Protein AF-A0A7X7XZ79-F1 (afdb_monomer)

Mean predicted aligned error: 5.22 Å

Solvent-accessible surface area (backbone atoms only — not comparable to full-atom values): 6898 Å² total; per-residue (Å²): 122,66,69,63,55,53,49,54,50,25,45,52,48,35,51,52,47,21,52,46,52,30,52,28,52,36,50,50,22,68,76,67,70,41,40,75,38,80,36,48,32,44,99,84,46,70,64,53,75,68,35,56,30,64,59,56,57,43,41,35,28,32,68,29,40,34,67,85,80,68,47,77,41,74,51,56,38,78,53,94,82,59,89,71,70,55,60,75,75,68,53,57,67,27,91,62,38,57,34,39,25,36,42,32,34,41,93,75,54,43,58,50,42,41,66,23,69,44,61,88,55,17,22,27,42,71,101

Secondary structure (DSSP, 8-state):
-HHHHHHHHHHHHHHHHHHHHHHHHHHHHHHH--TT-SSEEETTEE--TT-BHHHHHHHHTS-EEETTTTEEEPPS---SS-SS--GGGTS--STT--EEEEEEETTTTEEEEEEESSGGG-BEEE-

Radius of gyration: 14.77 Å; Cα contacts (8 Å, |Δi|>4): 232; chains: 1; bounding box: 42×29×37 Å

Foldseek 3Di:
DVVVVVLVVLQVVLVVLQVLLQQLQLVVCVVLVPLPQQQWDDPRDGDDAFAALLVSQQSLLQFTQRNVVRDTDHRSHAAPPDSDRDSVSNARRRPQFGAKAWEGESVVSGIGIHTDRDSSRRGYHDD

Sequence (127 aa):
TVTGVLNSSRQKVDYRNAELIERAIESYIFITEDAKLEYITYNADTIKNGDDSEKLILILQNKIICQKNGEELEPFLVPKDGNTPSVEYFTTQWENHKGYRIEIYPENMTCDVFPVEDILDAVININ

Structure (mmCIF, N/CA/C/O backbone):
data_AF-A0A7X7XZ79-F1
#
_entry.id   AF-A0A7X7XZ79-F1
#
loop_
_atom_site.group_PDB
_atom_site.id
_atom_site.type_symbol
_atom_site.label_atom_id
_atom_site.label_alt_id
_atom_site.label_comp_id
_atom_site.label_asym_id
_atom_site.label_entity_id
_atom_site.label_seq_id
_atom_site.pdbx_PDB_ins_code
_atom_site.Cartn_x
_atom_site.Cartn_y
_atom_site.Cartn_z
_atom_site.occupancy
_atom_site.B_iso_or_equiv
_atom_site.auth_seq_id
_atom_site.auth_comp_id
_atom_site.auth_asym_id
_atom_site.auth_atom_id
_atom_site.pdbx_PDB_model_num
ATOM 1 N N . THR A 1 1 ? 29.216 -4.431 -20.921 1.00 51.78 1 THR A N 1
ATOM 2 C CA . THR A 1 1 ? 28.887 -4.896 -19.550 1.00 51.78 1 THR A CA 1
ATOM 3 C C . THR A 1 1 ? 28.316 -3.811 -18.638 1.00 51.78 1 THR A C 1
ATOM 5 O O . THR A 1 1 ? 28.040 -4.094 -17.484 1.00 51.78 1 THR A O 1
ATOM 8 N N . VAL A 1 2 ? 28.055 -2.595 -19.135 1.00 58.72 2 VAL A N 1
ATOM 9 C CA . VAL A 1 2 ? 27.455 -1.502 -18.344 1.00 58.72 2 VAL A CA 1
ATOM 10 C C . VAL A 1 2 ? 25.930 -1.676 -18.208 1.00 58.72 2 VAL A C 1
ATOM 12 O O . VAL A 1 2 ? 25.370 -1.431 -17.147 1.00 58.72 2 VAL A O 1
ATOM 15 N N . THR A 1 3 ? 25.273 -2.226 -19.233 1.00 63.03 3 THR A N 1
ATOM 16 C CA . THR A 1 3 ? 23.814 -2.442 -19.288 1.00 63.03 3 THR A CA 1
ATOM 17 C C . THR A 1 3 ? 23.295 -3.427 -18.233 1.00 63.03 3 THR A C 1
ATOM 19 O O . THR A 1 3 ? 22.256 -3.189 -17.630 1.00 63.03 3 THR A O 1
ATOM 22 N N . GLY A 1 4 ? 24.037 -4.507 -17.956 1.00 68.69 4 GLY A N 1
ATOM 23 C CA . GLY A 1 4 ? 23.637 -5.504 -16.951 1.00 68.69 4 GLY A CA 1
ATOM 24 C C . GLY A 1 4 ? 23.699 -4.970 -15.517 1.00 68.69 4 GLY A C 1
ATOM 25 O O . GLY A 1 4 ? 22.806 -5.235 -14.718 1.00 68.69 4 GLY A O 1
ATOM 26 N N . VAL A 1 5 ? 24.713 -4.153 -15.208 1.00 73.00 5 VAL A N 1
ATOM 27 C CA . VAL A 1 5 ? 24.873 -3.550 -13.876 1.00 73.00 5 VAL A CA 1
ATOM 28 C C . VAL A 1 5 ? 23.782 -2.509 -13.617 1.00 73.00 5 VAL A C 1
ATOM 30 O O . VAL A 1 5 ? 23.163 -2.544 -12.555 1.00 73.00 5 VAL A O 1
ATOM 33 N N . LEU A 1 6 ? 23.469 -1.642 -14.591 1.00 70.19 6 LEU A N 1
ATOM 34 C CA . LEU A 1 6 ? 22.368 -0.681 -14.440 1.00 70.19 6 LEU A CA 1
ATOM 35 C C . LEU A 1 6 ? 21.012 -1.371 -14.240 1.00 70.19 6 LEU A C 1
ATOM 37 O O . LEU A 1 6 ? 20.255 -0.951 -13.367 1.00 70.19 6 LEU A O 1
ATOM 41 N N . ASN A 1 7 ? 20.726 -2.444 -14.983 1.00 76.38 7 ASN A N 1
ATOM 42 C CA . ASN A 1 7 ? 19.474 -3.188 -14.820 1.00 76.38 7 ASN A CA 1
ATOM 43 C C . ASN A 1 7 ? 19.357 -3.818 -13.429 1.00 76.38 7 ASN A C 1
ATOM 45 O O . ASN A 1 7 ? 18.331 -3.652 -12.776 1.00 76.38 7 ASN A O 1
ATOM 49 N N . SER A 1 8 ? 20.430 -4.439 -12.927 1.00 81.19 8 SER A N 1
ATOM 50 C CA . SER A 1 8 ? 20.445 -4.971 -11.556 1.00 81.19 8 SER A CA 1
ATOM 51 C C . SER A 1 8 ? 20.260 -3.880 -1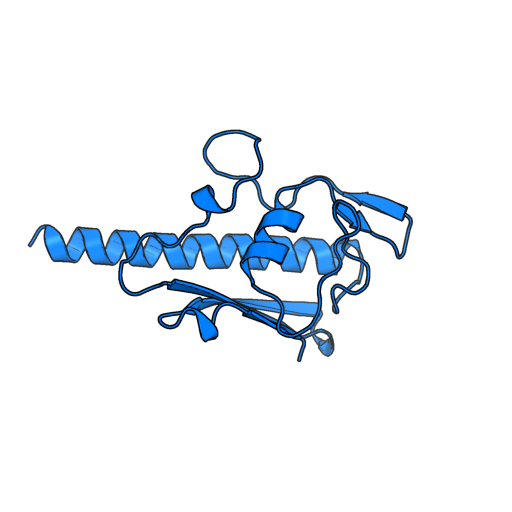0.492 1.00 81.19 8 SER A C 1
ATOM 53 O O . SER A 1 8 ? 19.602 -4.098 -9.477 1.00 81.19 8 SER A O 1
ATOM 55 N N . SER A 1 9 ? 20.792 -2.676 -10.735 1.00 86.81 9 SER A N 1
ATOM 56 C CA . SER A 1 9 ? 20.633 -1.545 -9.820 1.00 86.81 9 SER A CA 1
ATOM 57 C C . SER A 1 9 ? 19.191 -1.053 -9.776 1.00 86.81 9 SER A C 1
ATOM 59 O O . SER A 1 9 ? 18.685 -0.805 -8.688 1.00 86.81 9 SER A O 1
ATOM 61 N N . ARG A 1 10 ? 18.531 -0.910 -10.932 1.00 89.75 10 ARG A N 1
ATOM 62 C CA . ARG A 1 10 ? 17.123 -0.485 -11.017 1.00 89.75 10 ARG A CA 1
ATOM 63 C C . ARG A 1 10 ? 16.203 -1.488 -10.329 1.00 89.75 10 ARG A C 1
ATOM 65 O O . ARG A 1 10 ? 15.431 -1.095 -9.466 1.00 89.75 10 ARG A O 1
ATOM 72 N N . GLN A 1 11 ? 16.396 -2.778 -10.602 1.00 90.94 11 GLN A N 1
ATOM 73 C CA . GLN A 1 11 ? 15.639 -3.844 -9.948 1.00 90.94 11 GLN A CA 1
ATOM 74 C C . GLN A 1 11 ? 15.780 -3.781 -8.419 1.00 90.94 11 GLN A C 1
ATOM 76 O O . GLN A 1 11 ? 14.798 -3.873 -7.690 1.00 90.94 11 GLN A O 1
ATOM 81 N N . LYS A 1 12 ? 17.000 -3.553 -7.914 1.00 91.31 12 LYS A N 1
ATOM 82 C CA . LYS A 1 12 ? 17.249 -3.402 -6.475 1.00 91.31 12 LYS A CA 1
ATOM 83 C C . LYS A 1 12 ? 16.576 -2.163 -5.871 1.00 91.31 12 LYS A C 1
ATOM 85 O O . LYS A 1 12 ? 16.220 -2.194 -4.696 1.00 91.31 12 LYS A O 1
ATOM 90 N N . VAL A 1 13 ? 16.431 -1.073 -6.630 1.00 91.81 13 VAL A N 1
ATOM 91 C CA . VAL A 1 13 ? 15.686 0.110 -6.167 1.00 91.81 13 VAL A CA 1
ATOM 92 C C . VAL A 1 13 ? 14.212 -0.230 -5.989 1.00 91.81 13 VAL A C 1
ATOM 94 O O . VAL A 1 13 ? 13.656 0.128 -4.957 1.00 91.81 13 VAL A O 1
ATOM 97 N N . ASP A 1 14 ? 13.616 -0.978 -6.916 1.00 93.19 14 ASP A N 1
ATOM 98 C CA . ASP A 1 14 ? 12.198 -1.342 -6.834 1.00 93.19 14 ASP A CA 1
ATOM 99 C C . ASP A 1 14 ? 11.899 -2.188 -5.597 1.00 93.19 14 ASP A C 1
ATOM 101 O O . ASP A 1 14 ? 10.978 -1.864 -4.853 1.00 93.19 14 ASP A O 1
ATOM 105 N N . TYR A 1 15 ? 12.724 -3.201 -5.312 1.00 94.31 15 TYR A N 1
ATOM 106 C CA . TYR A 1 15 ? 12.600 -3.996 -4.083 1.00 94.31 15 TYR A CA 1
ATOM 107 C C . TYR A 1 15 ? 12.820 -3.169 -2.814 1.00 94.31 15 TYR A C 1
ATOM 109 O O . TYR A 1 15 ? 12.154 -3.387 -1.809 1.00 94.31 15 TYR A O 1
ATOM 117 N N . ARG A 1 16 ? 13.728 -2.188 -2.847 1.00 92.94 16 ARG A N 1
ATOM 118 C CA . ARG A 1 16 ? 13.920 -1.278 -1.712 1.00 92.94 16 ARG A CA 1
ATOM 119 C C . ARG A 1 16 ? 12.706 -0.372 -1.500 1.00 92.94 16 ARG A C 1
ATOM 121 O O . ARG A 1 16 ? 12.376 -0.072 -0.361 1.00 92.94 16 ARG A O 1
ATOM 128 N N . ASN A 1 17 ? 12.075 0.095 -2.573 1.00 93.12 17 ASN A N 1
ATOM 129 C CA . ASN A 1 17 ? 10.836 0.862 -2.481 1.00 93.12 17 ASN A CA 1
ATOM 130 C C . ASN A 1 17 ? 9.705 -0.009 -1.920 1.00 93.12 17 ASN A C 1
ATOM 132 O O . ASN A 1 17 ? 8.999 0.453 -1.031 1.00 93.12 17 ASN A O 1
ATOM 136 N N . ALA A 1 18 ? 9.600 -1.267 -2.357 1.00 95.19 18 ALA A N 1
ATOM 137 C CA . ALA A 1 18 ? 8.655 -2.231 -1.799 1.00 95.19 18 ALA A CA 1
ATOM 138 C C . ALA A 1 18 ? 8.835 -2.392 -0.276 1.00 95.19 18 ALA A C 1
ATOM 140 O O . ALA A 1 18 ? 7.884 -2.198 0.469 1.00 95.19 18 ALA A O 1
ATOM 141 N N . GLU A 1 19 ? 10.071 -2.590 0.195 1.00 94.75 19 GLU A N 1
ATOM 142 C CA . GLU A 1 19 ? 10.402 -2.686 1.630 1.00 94.75 19 GLU A CA 1
ATOM 143 C C . GLU A 1 19 ? 10.031 -1.414 2.422 1.00 94.75 19 GLU A C 1
ATOM 145 O O . GLU A 1 19 ? 9.648 -1.479 3.590 1.00 94.75 19 GLU A O 1
ATOM 150 N N . LEU A 1 20 ? 10.151 -0.228 1.814 1.00 94.00 20 LEU A N 1
ATOM 151 C CA . LEU A 1 20 ? 9.729 1.026 2.451 1.00 94.00 20 LEU A CA 1
ATOM 152 C C . LEU A 1 20 ? 8.204 1.128 2.557 1.00 94.00 20 LEU A C 1
ATOM 154 O O . LEU A 1 20 ? 7.706 1.591 3.581 1.00 94.00 20 LEU A O 1
ATOM 158 N N . ILE A 1 21 ? 7.484 0.702 1.517 1.00 94.88 21 ILE A N 1
ATOM 159 C CA . ILE A 1 21 ? 6.018 0.671 1.503 1.00 94.88 21 ILE A CA 1
ATOM 160 C C . ILE A 1 21 ? 5.515 -0.327 2.553 1.00 94.88 21 ILE A C 1
ATOM 162 O O . ILE A 1 21 ? 4.658 0.026 3.356 1.00 94.88 21 ILE A O 1
ATOM 166 N N . GLU A 1 22 ? 6.100 -1.525 2.603 1.00 95.94 22 GLU A N 1
ATOM 167 C CA . GLU A 1 22 ? 5.793 -2.568 3.588 1.00 95.94 22 GLU A CA 1
ATOM 168 C C . GLU A 1 22 ? 5.910 -2.034 5.018 1.00 95.94 22 GLU A C 1
ATOM 170 O O . GLU A 1 22 ? 4.934 -2.009 5.763 1.00 95.94 22 GLU A O 1
ATOM 175 N N . ARG A 1 23 ? 7.064 -1.455 5.368 1.00 94.75 23 ARG A N 1
ATOM 176 C CA . ARG A 1 23 ? 7.285 -0.866 6.697 1.00 94.75 23 ARG A CA 1
ATOM 177 C C . ARG A 1 23 ? 6.311 0.254 7.039 1.00 94.75 23 ARG A C 1
ATOM 179 O O . ARG A 1 23 ? 5.953 0.410 8.207 1.00 94.75 23 ARG A O 1
ATOM 186 N N . ALA A 1 24 ? 5.919 1.066 6.059 1.00 93.81 24 ALA A N 1
ATOM 187 C CA . ALA A 1 24 ? 4.950 2.134 6.271 1.00 93.81 24 ALA A CA 1
ATOM 188 C C . ALA A 1 24 ? 3.558 1.565 6.598 1.00 93.81 24 ALA A C 1
ATOM 190 O O . ALA A 1 24 ? 2.906 2.051 7.524 1.00 93.81 24 ALA A O 1
ATOM 191 N N . ILE A 1 25 ? 3.136 0.509 5.895 1.00 94.50 25 ILE A N 1
ATOM 192 C CA . ILE A 1 25 ? 1.873 -0.196 6.151 1.00 94.50 25 ILE A CA 1
ATOM 193 C C . ILE A 1 25 ? 1.908 -0.870 7.52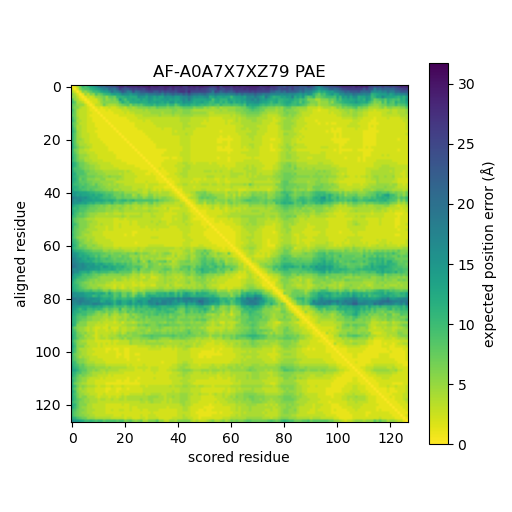3 1.00 94.50 25 ILE A C 1
ATOM 195 O O . ILE A 1 25 ? 0.998 -0.666 8.323 1.00 94.50 25 ILE A O 1
ATOM 199 N N . GLU A 1 26 ? 2.970 -1.611 7.840 1.00 95.00 26 GLU A N 1
ATOM 200 C CA . GLU A 1 26 ? 3.120 -2.265 9.144 1.00 95.00 26 GLU A CA 1
ATOM 201 C C . GLU A 1 26 ? 3.118 -1.254 10.296 1.00 95.00 26 GLU A C 1
ATOM 203 O O . GLU A 1 26 ? 2.487 -1.486 11.325 1.00 95.00 26 GLU A O 1
ATOM 208 N N . SER A 1 27 ? 3.768 -0.100 10.116 1.00 93.25 27 SER A N 1
ATOM 209 C CA . SER A 1 27 ? 3.761 0.977 11.114 1.00 93.25 27 SER A CA 1
ATOM 210 C C . SER A 1 27 ? 2.349 1.506 11.354 1.00 93.25 27 SER A C 1
ATOM 212 O O . SER A 1 27 ? 1.943 1.678 12.505 1.00 93.25 27 SER A O 1
ATOM 214 N N . TYR A 1 28 ? 1.583 1.727 10.280 1.00 92.38 28 TYR A N 1
ATOM 215 C CA . TYR A 1 28 ? 0.182 2.123 10.382 1.00 92.38 28 TYR A CA 1
ATOM 216 C C . TYR A 1 28 ? -0.645 1.068 11.130 1.00 92.38 28 TYR A C 1
ATOM 218 O O . TYR A 1 28 ? -1.328 1.410 12.099 1.00 92.38 28 TYR A O 1
ATOM 226 N N . ILE A 1 29 ? -0.550 -0.206 10.726 1.00 93.06 29 ILE A N 1
ATOM 227 C CA . ILE A 1 29 ? -1.273 -1.324 11.350 1.00 93.06 29 ILE A CA 1
ATOM 228 C C . ILE A 1 29 ? -0.930 -1.415 12.836 1.00 93.06 29 ILE A C 1
ATOM 230 O O . ILE A 1 29 ? -1.827 -1.533 13.662 1.00 93.06 29 ILE A O 1
ATOM 234 N N . PHE A 1 30 ? 0.349 -1.319 13.195 1.00 91.62 30 PHE A N 1
ATOM 235 C CA . PHE A 1 30 ? 0.793 -1.436 14.579 1.00 91.62 30 PHE A CA 1
ATOM 236 C C . PHE A 1 30 ? 0.282 -0.293 15.464 1.00 91.62 30 PHE A C 1
ATOM 238 O O . PHE A 1 30 ? -0.131 -0.528 16.596 1.00 91.62 30 PHE A O 1
ATOM 245 N N . ILE A 1 31 ? 0.290 0.944 14.961 1.00 89.81 31 ILE A N 1
ATOM 246 C CA . ILE A 1 31 ? -0.135 2.122 15.734 1.00 89.81 31 ILE A CA 1
ATOM 247 C C . ILE A 1 31 ? -1.656 2.163 15.905 1.00 89.81 31 ILE A C 1
ATOM 249 O O . ILE A 1 31 ? -2.154 2.541 16.963 1.00 89.81 31 ILE A O 1
ATOM 253 N N . THR A 1 32 ? -2.401 1.784 14.869 1.00 89.88 32 THR A N 1
ATOM 254 C CA . THR A 1 32 ? -3.868 1.916 14.843 1.00 89.88 32 THR A CA 1
ATOM 255 C C . THR A 1 32 ? -4.612 0.637 15.221 1.00 89.88 32 THR A C 1
ATOM 257 O O . THR A 1 32 ? -5.815 0.667 15.513 1.00 89.88 32 THR A O 1
ATOM 260 N N . GLU A 1 33 ? -3.904 -0.494 15.209 1.00 89.62 33 GLU A N 1
ATOM 261 C CA . GLU A 1 33 ? -4.454 -1.851 15.221 1.00 89.62 33 GLU A CA 1
ATOM 262 C C . GLU A 1 33 ? -5.503 -2.067 14.108 1.00 89.62 33 GLU A C 1
ATOM 264 O O . GLU A 1 33 ? -6.426 -2.872 14.260 1.00 89.62 33 GLU A O 1
ATOM 269 N N . ASP A 1 34 ? -5.409 -1.320 13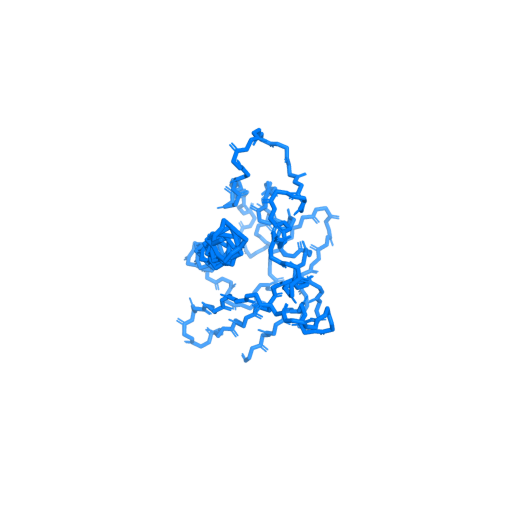.002 1.00 90.38 34 ASP A N 1
ATOM 270 C CA . ASP A 1 34 ? -6.276 -1.454 11.830 1.00 90.38 34 ASP A CA 1
ATOM 271 C C . ASP A 1 34 ? -5.638 -2.375 10.786 1.00 90.38 34 ASP A C 1
ATOM 273 O O . ASP A 1 34 ? -5.204 -1.963 9.711 1.00 90.38 34 ASP A O 1
ATOM 277 N N . ALA A 1 35 ? -5.581 -3.664 11.114 1.00 90.44 35 ALA A N 1
ATOM 278 C CA . ALA A 1 35 ? -4.944 -4.668 10.267 1.00 90.44 35 ALA A CA 1
ATOM 279 C C . ALA A 1 35 ? -5.675 -4.920 8.932 1.00 90.44 35 ALA A C 1
ATOM 281 O O . ALA A 1 35 ? -5.140 -5.599 8.062 1.00 90.44 35 ALA A O 1
ATOM 282 N N . LYS A 1 36 ? -6.893 -4.388 8.762 1.00 92.25 36 LYS A N 1
ATOM 283 C CA . LYS A 1 36 ? -7.686 -4.494 7.528 1.00 92.25 36 LYS A CA 1
ATOM 284 C C . LYS A 1 36 ? -7.725 -3.202 6.715 1.00 92.25 36 LYS A C 1
ATOM 286 O O . LYS A 1 36 ? -8.356 -3.188 5.662 1.00 92.25 36 LYS A O 1
ATOM 291 N N . LEU A 1 37 ? -7.066 -2.140 7.184 1.00 90.50 37 LEU A N 1
ATOM 292 C CA . LEU A 1 37 ? -7.102 -0.817 6.560 1.00 90.50 37 LEU A CA 1
ATOM 293 C C . LEU A 1 37 ? -8.537 -0.270 6.389 1.00 90.50 37 LEU A C 1
ATOM 295 O O . LEU A 1 37 ? -8.815 0.484 5.457 1.00 90.50 37 LEU A O 1
ATOM 299 N N . GLU A 1 38 ? -9.471 -0.662 7.260 1.00 89.62 38 GLU A N 1
ATOM 300 C CA . GLU A 1 38 ? -10.879 -0.240 7.184 1.00 89.62 38 GLU A CA 1
ATOM 301 C C . GLU A 1 38 ? -11.070 1.217 7.634 1.00 89.62 38 GLU A C 1
ATOM 303 O O . GLU A 1 38 ? -12.052 1.868 7.272 1.00 89.62 38 GLU A O 1
ATOM 308 N N . TYR A 1 39 ? -10.126 1.733 8.419 1.00 87.94 39 TYR A N 1
ATOM 309 C CA . TYR A 1 39 ? -10.168 3.043 9.052 1.00 87.94 39 TYR A CA 1
ATOM 310 C C . TYR A 1 39 ? -9.116 4.011 8.509 1.00 87.94 39 TYR A C 1
ATOM 312 O O . TYR A 1 39 ? -9.108 5.174 8.930 1.00 87.94 39 TYR A O 1
ATOM 320 N N . ILE A 1 40 ? -8.253 3.573 7.585 1.00 87.56 40 ILE A N 1
ATOM 321 C CA . ILE A 1 40 ? -7.303 4.452 6.903 1.00 87.56 40 ILE A CA 1
ATOM 322 C C . ILE A 1 40 ? -8.049 5.323 5.892 1.00 87.56 40 ILE A C 1
ATOM 324 O O . ILE A 1 40 ? -8.728 4.822 4.993 1.00 87.56 40 ILE A O 1
ATOM 328 N N . THR A 1 41 ? -7.935 6.646 6.030 1.00 83.38 41 THR A N 1
ATOM 329 C CA . THR A 1 41 ? -8.551 7.576 5.078 1.00 83.38 41 THR A CA 1
ATOM 330 C C . THR A 1 41 ? -7.678 8.782 4.772 1.00 83.38 41 THR A C 1
ATOM 332 O O . THR A 1 41 ? -6.952 9.288 5.630 1.00 83.38 41 THR A O 1
ATOM 335 N N . TYR A 1 42 ? -7.806 9.268 3.538 1.00 77.19 42 TYR A N 1
ATOM 336 C CA . TYR A 1 42 ? -7.262 10.541 3.072 1.00 77.19 42 TYR A CA 1
ATOM 337 C C . TYR A 1 42 ? -8.269 11.184 2.116 1.00 77.19 42 TYR A C 1
ATOM 339 O O . TYR A 1 42 ? -8.744 10.523 1.202 1.00 77.19 42 TYR A O 1
ATOM 347 N N . ASN A 1 43 ? -8.639 12.451 2.328 1.00 75.75 43 ASN A N 1
ATOM 348 C CA . ASN A 1 43 ? -9.627 13.167 1.499 1.00 75.75 43 ASN A CA 1
ATOM 349 C C . ASN A 1 43 ? -10.954 12.406 1.252 1.00 75.75 43 ASN A C 1
ATOM 351 O O . ASN A 1 43 ? -11.573 12.565 0.205 1.00 75.75 43 ASN A O 1
ATOM 355 N N . ALA A 1 44 ? -11.411 11.619 2.235 1.00 75.94 44 ALA A N 1
ATOM 356 C CA . ALA A 1 44 ? -12.581 10.729 2.166 1.00 75.94 44 ALA A CA 1
ATOM 357 C C . ALA A 1 44 ? -12.440 9.481 1.268 1.00 75.94 44 ALA A C 1
ATOM 359 O O . ALA A 1 44 ? -13.391 8.702 1.165 1.00 75.94 44 ALA A O 1
ATOM 360 N N . ASP A 1 45 ? -11.261 9.233 0.696 1.00 79.94 45 ASP A N 1
ATOM 361 C CA . ASP A 1 45 ? -10.947 7.951 0.076 1.00 79.94 45 ASP A CA 1
ATOM 362 C C . ASP A 1 45 ? -10.678 6.886 1.144 1.00 79.94 45 ASP A C 1
ATOM 364 O O . ASP A 1 45 ? -9.978 7.122 2.130 1.00 79.94 45 ASP A O 1
ATOM 368 N N . THR A 1 4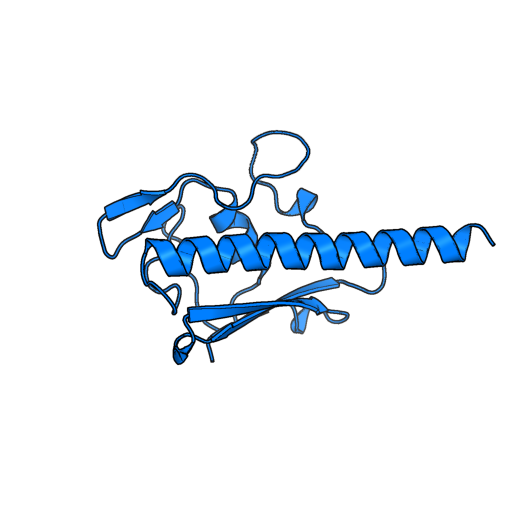6 ? -11.251 5.704 0.925 1.00 85.8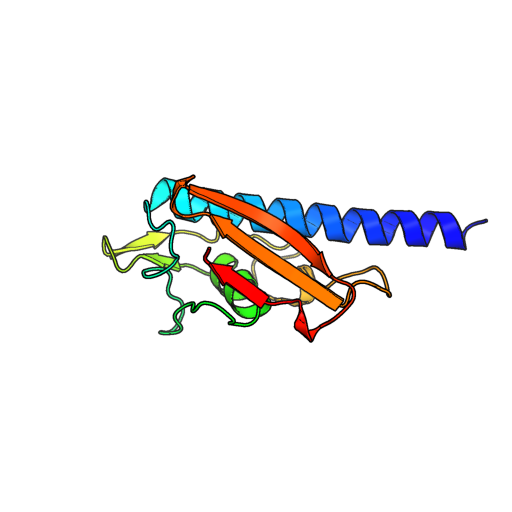8 46 THR A N 1
ATOM 369 C CA . THR A 1 46 ? -11.079 4.488 1.740 1.00 85.88 46 THR A CA 1
ATOM 370 C C . THR A 1 46 ? -10.371 3.426 0.916 1.00 85.88 46 THR A C 1
ATOM 372 O O . THR A 1 46 ? -10.504 3.430 -0.310 1.00 85.88 46 THR A O 1
ATOM 375 N N . ILE A 1 47 ? -9.647 2.514 1.563 1.00 90.69 47 ILE A N 1
ATOM 376 C CA . ILE A 1 47 ? -9.018 1.371 0.895 1.00 90.69 47 ILE A CA 1
ATOM 377 C C . ILE A 1 47 ? -9.972 0.180 0.881 1.00 90.69 47 ILE A C 1
ATOM 379 O O . ILE A 1 47 ? -10.671 -0.094 1.856 1.00 90.69 47 ILE A O 1
ATOM 383 N N . LYS A 1 48 ? -10.013 -0.525 -0.249 1.00 91.06 48 LYS A N 1
ATOM 384 C CA . LYS A 1 48 ? -10.756 -1.776 -0.404 1.00 91.06 48 LYS A CA 1
ATOM 385 C C . LYS A 1 48 ? -9.860 -2.860 -0.977 1.00 91.06 48 LYS A C 1
ATOM 387 O O . LYS A 1 48 ? -8.903 -2.585 -1.693 1.00 91.06 48 LYS A O 1
ATOM 392 N N . ASN A 1 49 ? -10.218 -4.107 -0.691 1.00 93.50 49 ASN A N 1
ATOM 393 C CA . ASN A 1 49 ? -9.597 -5.251 -1.343 1.00 93.50 49 ASN A CA 1
ATOM 394 C C . ASN A 1 49 ? -9.782 -5.161 -2.869 1.00 93.50 49 ASN A C 1
ATOM 396 O O . ASN A 1 49 ? -10.904 -4.957 -3.340 1.00 93.50 49 ASN A O 1
ATOM 400 N N . GLY A 1 50 ? -8.694 -5.326 -3.617 1.00 92.50 50 GLY A N 1
ATOM 401 C CA . GLY A 1 50 ? -8.632 -5.175 -5.068 1.00 92.50 50 GLY A CA 1
ATOM 402 C C . GLY A 1 50 ? -8.443 -3.739 -5.570 1.00 92.50 50 GLY A C 1
ATOM 403 O O . GLY A 1 50 ? -8.396 -3.549 -6.784 1.00 92.50 50 GLY A O 1
ATOM 404 N N . ASP A 1 51 ? -8.338 -2.737 -4.686 1.00 93.94 51 ASP A N 1
ATOM 405 C CA . ASP A 1 51 ? -7.960 -1.380 -5.096 1.00 93.94 51 ASP A CA 1
ATOM 406 C C . ASP A 1 51 ? -6.520 -1.353 -5.638 1.00 93.94 51 ASP A C 1
ATOM 408 O O . ASP A 1 51 ? -5.683 -2.191 -5.296 1.00 93.94 51 ASP A O 1
ATOM 412 N N . ASP A 1 52 ? -6.229 -0.345 -6.460 1.00 93.81 52 ASP A N 1
ATOM 413 C CA . ASP A 1 52 ? -4.882 -0.073 -6.959 1.00 93.81 52 ASP A CA 1
ATOM 414 C C . ASP A 1 52 ? -3.913 0.212 -5.798 1.00 93.81 52 ASP A C 1
ATOM 416 O O . ASP A 1 52 ? -4.199 1.021 -4.906 1.00 93.81 52 ASP A O 1
ATOM 420 N N . SER A 1 53 ? -2.748 -0.435 -5.829 1.00 93.38 53 SER A N 1
ATOM 421 C CA . SER A 1 53 ? -1.659 -0.215 -4.874 1.00 93.38 53 SER A CA 1
ATOM 422 C C . SER A 1 53 ? -1.211 1.249 -4.789 1.00 93.38 53 SER A C 1
ATOM 424 O O . SER A 1 53 ? -0.890 1.728 -3.696 1.00 93.38 53 SER A O 1
ATOM 426 N N . GLU A 1 54 ? -1.254 1.995 -5.900 1.00 92.06 54 GLU A N 1
ATOM 427 C CA . GLU A 1 54 ? -0.872 3.410 -5.951 1.00 92.06 54 GLU A CA 1
ATOM 428 C C . GLU A 1 54 ? -1.712 4.265 -5.003 1.00 92.06 54 GLU A C 1
ATOM 430 O O . GLU A 1 54 ? -1.213 5.225 -4.409 1.00 92.06 54 GLU A O 1
ATOM 435 N N . LYS A 1 55 ? -2.978 3.885 -4.803 1.00 91.50 55 LYS A N 1
ATOM 436 C CA . LYS A 1 55 ? -3.886 4.584 -3.898 1.00 91.50 55 LYS A CA 1
ATOM 437 C C . LYS A 1 55 ? -3.376 4.523 -2.463 1.00 91.50 55 LYS A C 1
ATOM 439 O O . LYS A 1 55 ? -3.258 5.561 -1.819 1.00 91.50 55 LYS A O 1
ATOM 444 N N . LEU A 1 56 ? -3.011 3.339 -1.970 1.00 91.94 56 LEU A N 1
ATOM 445 C CA . LEU A 1 56 ? -2.461 3.186 -0.620 1.00 91.94 56 LEU A CA 1
ATOM 446 C C . LEU A 1 56 ? -1.100 3.879 -0.485 1.00 91.94 56 LEU A C 1
ATOM 448 O O . LEU A 1 56 ? -0.863 4.572 0.502 1.00 91.94 56 LEU A O 1
ATOM 452 N N . ILE A 1 57 ? -0.242 3.784 -1.504 1.00 92.25 57 ILE A N 1
ATOM 453 C CA . ILE A 1 57 ? 1.049 4.488 -1.543 1.00 92.25 57 ILE A CA 1
ATOM 454 C C . ILE A 1 57 ? 0.855 6.009 -1.437 1.00 92.25 57 ILE A C 1
ATOM 456 O O . ILE A 1 57 ? 1.620 6.685 -0.749 1.00 92.25 57 ILE A O 1
ATOM 460 N N . LEU A 1 58 ? -0.165 6.569 -2.090 1.00 89.88 58 LEU A N 1
ATOM 461 C CA . LEU A 1 58 ? -0.477 7.995 -2.005 1.00 89.88 58 LEU A CA 1
ATOM 462 C C . LEU A 1 58 ? -1.013 8.389 -0.622 1.00 89.88 58 LEU A C 1
ATOM 464 O O . LEU A 1 58 ? -0.616 9.427 -0.088 1.00 89.88 58 LEU A O 1
ATOM 468 N N . ILE A 1 59 ? -1.881 7.567 -0.024 1.00 90.19 59 ILE A N 1
ATOM 469 C CA . ILE A 1 59 ? -2.407 7.799 1.330 1.00 90.19 59 ILE A CA 1
ATOM 470 C C . ILE A 1 59 ? -1.266 7.828 2.353 1.00 90.19 59 ILE A C 1
ATOM 472 O O . ILE A 1 59 ? -1.198 8.752 3.160 1.00 90.19 59 ILE A O 1
ATOM 476 N N . LEU A 1 60 ? -0.330 6.877 2.277 1.00 90.81 60 LEU A N 1
ATOM 477 C CA . LEU A 1 60 ? 0.800 6.768 3.208 1.00 90.81 60 LEU A CA 1
ATOM 478 C C . LEU A 1 60 ? 1.778 7.949 3.144 1.00 90.81 60 LEU A C 1
ATOM 480 O O . LEU A 1 60 ? 2.517 8.183 4.102 1.00 90.81 60 LEU A O 1
ATOM 484 N N . GLN A 1 61 ? 1.775 8.700 2.040 1.00 89.69 61 GLN A N 1
ATOM 485 C CA . GLN A 1 61 ? 2.569 9.920 1.880 1.00 89.69 61 GLN A CA 1
ATOM 486 C C . GLN A 1 61 ? 1.906 11.169 2.470 1.00 89.69 61 GLN A C 1
ATOM 488 O O . GLN A 1 61 ? 2.546 12.214 2.577 1.00 89.69 61 GLN A O 1
ATOM 493 N N . ASN A 1 62 ? 0.633 11.084 2.849 1.00 85.94 62 ASN A N 1
ATOM 494 C CA . ASN A 1 62 ? -0.134 12.197 3.385 1.00 85.94 62 ASN A CA 1
ATOM 495 C C . ASN A 1 62 ? -0.357 12.065 4.892 1.00 85.94 62 ASN A C 1
ATOM 497 O O . ASN A 1 62 ? -0.091 11.031 5.497 1.00 85.94 62 ASN A O 1
ATOM 501 N N . LYS A 1 63 ? -0.878 13.136 5.500 1.00 83.88 63 LYS A N 1
ATOM 502 C CA . LYS A 1 63 ? -1.456 13.048 6.841 1.00 83.88 63 LYS A CA 1
ATOM 503 C C . LYS A 1 63 ? -2.682 12.148 6.793 1.00 83.88 63 LYS A C 1
ATOM 505 O O . LYS A 1 63 ? -3.601 12.397 6.009 1.00 83.88 63 LYS A O 1
ATOM 510 N N . ILE A 1 64 ? -2.673 11.116 7.621 1.00 83.31 64 ILE A N 1
ATOM 511 C CA . ILE A 1 64 ? -3.707 10.086 7.662 1.00 83.31 64 ILE A CA 1
ATOM 512 C C . ILE A 1 64 ? -4.636 10.380 8.827 1.00 83.31 64 ILE A C 1
ATOM 514 O O . ILE A 1 64 ? -4.182 10.713 9.918 1.00 83.31 64 ILE A O 1
ATOM 518 N N . ILE A 1 65 ? -5.934 10.195 8.610 1.00 79.50 65 ILE A N 1
ATOM 519 C CA . ILE A 1 65 ? -6.919 10.211 9.688 1.00 79.50 65 ILE A CA 1
ATOM 520 C C . ILE A 1 65 ? -7.345 8.769 9.940 1.00 79.50 65 ILE A C 1
ATOM 522 O O . ILE A 1 65 ? -7.939 8.139 9.060 1.00 79.50 65 ILE A O 1
ATOM 526 N N . CYS A 1 66 ? -7.051 8.252 11.135 1.00 78.56 66 CYS A N 1
ATOM 527 C CA . CYS A 1 66 ? -7.550 6.954 11.570 1.00 78.56 66 CYS A CA 1
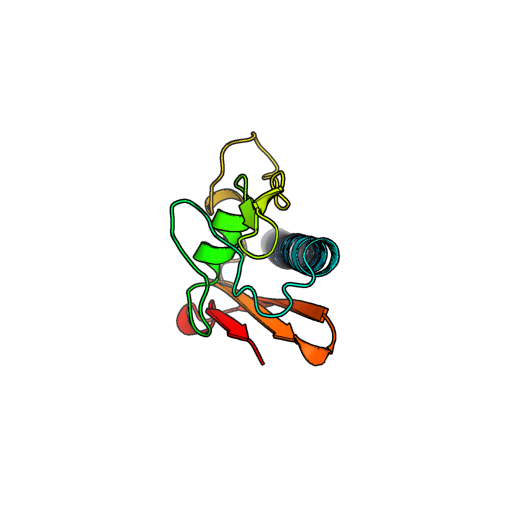ATOM 528 C C . CYS A 1 66 ? -8.975 7.108 12.113 1.00 78.56 66 CYS A C 1
ATOM 530 O O . CYS A 1 66 ? -9.195 7.683 13.179 1.00 78.56 66 CYS A O 1
ATOM 532 N N . GLN A 1 67 ? -9.972 6.579 11.402 1.00 79.50 67 GLN A N 1
ATOM 533 C CA . GLN A 1 67 ? -11.376 6.728 11.808 1.00 79.50 67 GLN A CA 1
ATOM 534 C C . GLN A 1 67 ? -11.745 5.972 13.095 1.00 79.50 67 GLN A C 1
ATOM 536 O O . GLN A 1 67 ? -12.750 6.304 13.722 1.00 79.50 67 GLN A O 1
ATOM 541 N N . LYS A 1 68 ? -10.941 4.989 13.520 1.00 77.75 68 LYS A N 1
ATOM 542 C CA . LYS A 1 68 ? -11.183 4.217 14.750 1.00 77.75 68 LYS A CA 1
ATOM 543 C C . LYS A 1 68 ? -11.053 5.079 16.008 1.00 77.75 68 LYS A C 1
ATOM 545 O O . LYS A 1 68 ? -11.853 4.936 16.930 1.00 77.75 68 LYS A O 1
ATOM 550 N N . ASN A 1 69 ? -10.047 5.952 16.056 1.00 76.94 69 ASN A N 1
ATOM 551 C CA . ASN A 1 69 ? -9.708 6.754 17.238 1.00 76.94 69 ASN A CA 1
ATOM 552 C C . ASN A 1 69 ? -9.706 8.274 16.981 1.00 76.94 69 ASN A C 1
ATOM 554 O O . ASN A 1 69 ? -9.604 9.043 17.936 1.00 76.94 69 ASN A O 1
ATOM 558 N N . GLY A 1 70 ? -9.858 8.713 15.727 1.00 77.06 70 GLY A N 1
ATOM 559 C CA . GLY A 1 70 ? -9.809 10.123 15.336 1.00 77.06 70 GLY A CA 1
ATOM 560 C C . GLY A 1 70 ? -8.402 10.722 15.370 1.00 77.06 70 GLY A C 1
ATOM 561 O O . GLY A 1 70 ? -8.267 11.943 15.356 1.00 77.06 70 GLY A O 1
ATOM 562 N N . GLU A 1 71 ? -7.366 9.888 15.455 1.00 81.19 71 GLU A N 1
ATOM 563 C CA . GLU A 1 71 ? -5.980 10.329 15.505 1.00 81.19 71 GLU A CA 1
ATOM 564 C C . GLU A 1 71 ? -5.492 10.754 14.119 1.00 81.19 71 GLU A C 1
ATOM 566 O O . GLU A 1 71 ? -5.711 10.068 13.114 1.00 81.19 71 GLU A O 1
ATOM 571 N N . GLU A 1 72 ? -4.818 11.902 14.086 1.00 85.12 72 GLU A N 1
ATOM 572 C CA . GLU A 1 72 ? -4.100 12.385 12.915 1.00 85.12 72 GLU A CA 1
ATOM 573 C C . GLU A 1 72 ? -2.664 11.867 12.972 1.00 85.12 72 GLU A C 1
ATOM 575 O O . GLU A 1 72 ? -1.887 12.237 13.854 1.00 85.12 72 GLU A O 1
ATOM 580 N N . LEU A 1 73 ? -2.314 11.009 12.022 1.00 85.69 73 LEU A N 1
ATOM 581 C CA . LEU A 1 73 ? -0.987 10.427 11.900 1.00 85.69 73 LEU A CA 1
ATOM 582 C C . LEU A 1 73 ? -0.188 11.202 10.852 1.00 85.69 73 LEU A C 1
ATOM 584 O O . LEU A 1 73 ? -0.691 11.543 9.777 1.00 85.69 73 LEU A O 1
ATOM 588 N N . GLU A 1 74 ? 1.071 11.484 11.174 1.00 86.75 74 GLU A N 1
ATOM 589 C CA . GLU A 1 74 ? 2.020 12.037 10.208 1.00 86.75 74 GLU A CA 1
ATOM 590 C C . GLU A 1 74 ? 2.314 11.009 9.093 1.00 86.75 74 GLU A C 1
ATOM 592 O O . GLU A 1 74 ? 2.133 9.808 9.308 1.00 86.75 74 GLU A O 1
ATOM 597 N N . PRO A 1 75 ? 2.766 11.451 7.903 1.00 87.38 75 PRO A N 1
ATOM 598 C CA . PRO A 1 75 ? 3.080 10.550 6.798 1.00 87.38 75 PRO A CA 1
ATOM 599 C C . PRO A 1 75 ? 4.050 9.431 7.193 1.00 87.38 75 PRO A C 1
ATOM 601 O O . PRO A 1 75 ? 5.133 9.693 7.721 1.00 87.38 75 PRO A O 1
ATOM 604 N N . PHE A 1 76 ? 3.694 8.186 6.874 1.00 88.19 76 PHE A N 1
ATOM 605 C CA . PHE A 1 76 ? 4.556 7.019 7.108 1.00 88.19 76 PHE A CA 1
ATOM 606 C C . PHE A 1 76 ? 5.529 6.765 5.960 1.00 88.19 76 PHE A C 1
ATOM 608 O O . PHE A 1 76 ? 6.565 6.128 6.150 1.00 88.19 76 PHE A O 1
ATOM 615 N N . LEU A 1 77 ? 5.211 7.272 4.771 1.00 87.88 77 LEU A N 1
ATOM 616 C CA . LEU A 1 77 ? 6.012 7.105 3.574 1.00 87.88 77 LEU A CA 1
ATOM 617 C C . LEU A 1 77 ? 6.483 8.476 3.087 1.00 87.88 77 LEU A C 1
ATOM 619 O O . LEU A 1 77 ? 5.710 9.254 2.547 1.00 87.88 77 LEU A O 1
ATOM 623 N N . VAL A 1 78 ? 7.762 8.794 3.281 1.00 80.44 78 VAL A N 1
ATOM 624 C CA . VAL A 1 78 ? 8.322 10.088 2.860 1.00 80.44 78 VAL A CA 1
ATOM 625 C C . VAL A 1 78 ? 9.166 9.887 1.598 1.00 80.44 78 VAL A C 1
ATOM 627 O O . VAL A 1 78 ? 10.083 9.056 1.615 1.00 80.44 78 VAL A O 1
ATOM 630 N N . PRO A 1 79 ? 8.887 10.608 0.496 1.00 70.06 79 PRO A N 1
ATOM 631 C CA . PRO A 1 79 ? 9.706 10.523 -0.705 1.00 70.06 79 PRO A CA 1
ATOM 632 C C . PRO A 1 79 ? 11.128 11.044 -0.454 1.00 70.06 79 PRO A C 1
ATOM 634 O O . PRO A 1 79 ? 11.378 11.854 0.435 1.00 70.06 79 PRO A O 1
ATOM 637 N N . LYS A 1 80 ? 12.097 10.562 -1.242 1.00 66.81 80 LYS A N 1
ATOM 638 C CA . LYS A 1 80 ? 13.512 10.945 -1.073 1.00 66.81 80 LYS A CA 1
ATOM 639 C C . LYS A 1 80 ? 13.769 12.430 -1.317 1.00 66.81 80 LYS A C 1
ATOM 641 O O . LYS A 1 80 ? 14.638 12.996 -0.661 1.00 66.81 80 LYS A O 1
ATOM 646 N N . ASP A 1 81 ? 13.044 13.024 -2.262 1.00 60.47 81 ASP A N 1
ATOM 647 C CA . ASP A 1 81 ? 13.252 14.398 -2.704 1.00 60.47 81 ASP A CA 1
ATOM 648 C C . ASP A 1 81 ? 11.989 15.227 -2.460 1.00 60.47 81 ASP A C 1
ATOM 650 O O . ASP A 1 81 ? 11.081 15.273 -3.282 1.00 60.47 81 ASP A O 1
ATOM 654 N N . GLY A 1 82 ? 11.954 15.920 -1.322 1.00 59.53 82 GLY A N 1
ATOM 655 C CA . GLY A 1 82 ? 10.872 16.832 -0.950 1.00 59.53 82 GLY A CA 1
ATOM 656 C C . GLY A 1 82 ? 9.806 16.205 -0.050 1.00 59.53 82 GLY A C 1
ATOM 657 O O . GLY A 1 82 ? 9.810 15.015 0.226 1.00 59.53 82 GLY A O 1
ATOM 658 N N . ASN A 1 83 ? 8.886 17.047 0.424 1.00 62.38 83 ASN A N 1
ATOM 659 C CA . ASN A 1 83 ? 7.786 16.648 1.315 1.00 62.38 83 ASN A CA 1
ATOM 660 C C . ASN A 1 83 ? 6.434 16.609 0.584 1.00 62.38 83 ASN A C 1
ATOM 662 O O . ASN A 1 83 ? 5.391 16.608 1.230 1.00 62.38 83 ASN A O 1
ATOM 666 N N . THR A 1 84 ? 6.437 16.674 -0.752 1.00 75.44 84 THR A N 1
ATOM 667 C CA . THR A 1 84 ? 5.193 16.677 -1.534 1.00 75.44 84 THR A CA 1
ATOM 668 C C . THR A 1 84 ? 4.831 15.237 -1.890 1.00 75.44 84 THR A C 1
ATOM 670 O O . THR A 1 84 ? 5.638 14.583 -2.552 1.00 75.44 84 THR A O 1
ATOM 673 N N . PRO A 1 85 ? 3.651 14.742 -1.482 1.00 76.38 85 PRO A N 1
ATOM 674 C CA . PRO A 1 85 ? 3.172 13.415 -1.853 1.00 76.38 85 PRO A CA 1
ATOM 675 C C . PRO A 1 85 ? 3.129 13.255 -3.373 1.00 76.38 85 PRO A C 1
ATOM 677 O O . PRO A 1 85 ? 2.494 14.054 -4.062 1.00 76.38 85 PRO A O 1
ATOM 680 N N . SER A 1 86 ? 3.794 12.232 -3.899 1.00 79.56 86 SER A N 1
ATOM 681 C CA . SER A 1 86 ? 3.724 11.874 -5.312 1.00 79.56 86 SER A CA 1
ATOM 682 C C . SER A 1 86 ? 4.056 10.402 -5.508 1.00 79.56 86 SER A C 1
ATOM 684 O O . SER A 1 86 ? 5.095 9.908 -5.067 1.00 79.56 86 SER A O 1
ATOM 686 N N . VAL A 1 87 ? 3.180 9.698 -6.223 1.00 78.31 87 VAL A N 1
ATOM 687 C CA . VAL A 1 87 ? 3.398 8.299 -6.618 1.00 78.31 87 VAL A CA 1
ATOM 688 C C . VAL A 1 87 ? 4.645 8.165 -7.506 1.00 78.31 87 VAL A C 1
ATOM 690 O O . VAL A 1 87 ? 5.306 7.129 -7.475 1.00 78.31 87 VAL A O 1
ATOM 693 N N . GLU A 1 88 ? 5.053 9.236 -8.201 1.00 81.06 88 GLU A N 1
ATOM 694 C CA . GLU A 1 88 ? 6.242 9.261 -9.069 1.00 81.06 88 GLU A CA 1
ATOM 695 C C . GLU A 1 88 ? 7.542 8.899 -8.331 1.00 81.06 88 GLU A C 1
ATOM 697 O O . GLU A 1 88 ? 8.430 8.264 -8.901 1.00 81.06 88 GLU A O 1
ATOM 702 N N . TYR A 1 89 ? 7.659 9.248 -7.044 1.00 80.56 89 TYR A N 1
ATOM 703 C CA . TYR A 1 89 ? 8.843 8.913 -6.241 1.00 80.56 89 TYR A CA 1
ATOM 704 C C . TYR A 1 89 ? 8.952 7.426 -5.908 1.00 80.56 89 TYR A C 1
ATOM 706 O O . TYR A 1 89 ? 10.037 6.944 -5.567 1.00 80.56 89 TYR A O 1
ATOM 714 N N . PHE A 1 90 ? 7.835 6.710 -6.009 1.00 83.75 90 PHE A N 1
ATOM 715 C CA . PHE A 1 90 ? 7.748 5.283 -5.757 1.00 83.75 90 PHE A CA 1
ATOM 716 C C . PHE A 1 90 ? 7.536 4.481 -7.037 1.00 83.75 90 PHE A C 1
ATOM 718 O O . PHE A 1 90 ? 7.561 3.264 -6.962 1.00 83.75 90 PHE A O 1
ATOM 725 N N . THR A 1 91 ? 7.416 5.111 -8.210 1.00 87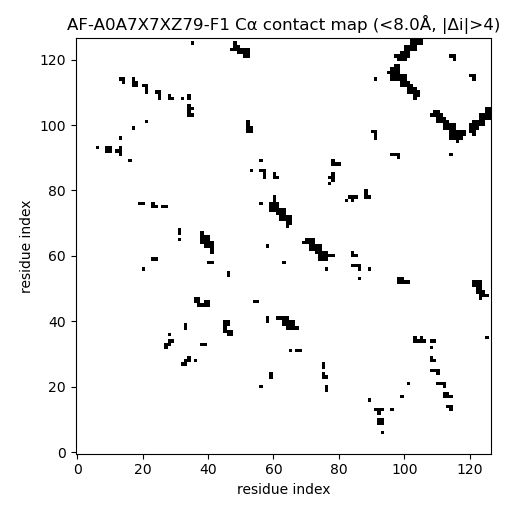.00 91 THR A N 1
ATOM 726 C CA . THR A 1 91 ? 7.282 4.396 -9.486 1.00 87.00 91 THR A CA 1
ATOM 727 C C . THR A 1 91 ? 8.474 3.477 -9.742 1.00 87.00 91 THR A C 1
ATOM 729 O O . THR A 1 91 ? 9.633 3.816 -9.458 1.00 87.00 91 THR A O 1
ATOM 732 N N . THR A 1 92 ? 8.179 2.310 -10.309 1.00 89.44 92 THR A N 1
ATOM 733 C CA . THR A 1 92 ? 9.174 1.302 -10.659 1.00 89.44 92 THR A CA 1
ATOM 734 C C . THR A 1 92 ? 10.197 1.853 -11.656 1.00 89.44 92 THR A C 1
ATOM 736 O O . THR A 1 92 ? 9.894 2.606 -12.580 1.00 89.44 92 THR A O 1
ATOM 739 N N . GLN A 1 93 ? 11.456 1.494 -11.442 1.00 88.19 93 GLN A N 1
ATOM 740 C CA . GLN A 1 93 ? 12.611 1.955 -12.203 1.00 88.19 93 GLN A CA 1
ATOM 741 C C . GLN A 1 93 ? 13.082 0.898 -13.201 1.00 88.19 93 GLN A C 1
ATOM 743 O O . GLN A 1 93 ? 13.707 1.232 -14.213 1.00 88.19 93 GLN A O 1
ATOM 748 N N . TRP A 1 94 ? 12.857 -0.388 -12.913 1.00 90.00 94 TRP A N 1
ATOM 749 C CA . TRP A 1 94 ? 13.192 -1.467 -13.831 1.00 90.00 94 TRP A CA 1
ATOM 750 C C . TRP A 1 94 ? 12.060 -1.698 -14.830 1.00 90.00 94 TRP A C 1
ATOM 752 O O . TRP A 1 94 ? 10.907 -1.848 -14.451 1.00 90.00 94 TRP A O 1
ATOM 762 N N . GLU A 1 95 ? 12.401 -1.767 -16.119 1.00 87.69 95 GLU A N 1
ATOM 763 C CA . GLU A 1 95 ? 11.429 -1.756 -17.226 1.00 87.69 95 GLU A CA 1
ATOM 764 C C . GLU A 1 95 ? 10.409 -2.901 -17.179 1.00 87.69 95 GLU A C 1
ATOM 766 O O . GLU A 1 95 ? 9.307 -2.755 -17.714 1.00 87.69 95 GLU A O 1
ATOM 771 N N . ASN A 1 96 ? 10.757 -4.021 -16.544 1.00 91.12 96 ASN A N 1
ATOM 772 C CA . ASN A 1 96 ? 9.861 -5.163 -16.408 1.00 91.12 96 ASN A CA 1
ATOM 773 C C . ASN A 1 96 ? 8.864 -4.995 -15.263 1.00 91.12 96 ASN A C 1
ATOM 775 O O . ASN A 1 96 ? 7.765 -5.513 -15.380 1.00 91.12 96 ASN A O 1
ATOM 779 N N . HIS A 1 97 ? 9.196 -4.254 -14.204 1.00 93.56 97 HIS A N 1
ATOM 780 C CA . HIS A 1 97 ? 8.260 -4.016 -13.113 1.00 93.56 97 HIS A CA 1
ATOM 781 C C . HIS A 1 97 ? 7.266 -2.909 -13.485 1.00 93.56 97 HIS A C 1
ATOM 783 O O . HIS A 1 97 ? 7.657 -1.849 -13.977 1.00 93.56 97 HIS A O 1
ATOM 789 N N . LYS A 1 98 ? 5.979 -3.140 -13.236 1.00 92.75 98 LYS A N 1
ATOM 790 C CA . LYS A 1 98 ? 4.868 -2.253 -13.609 1.00 92.75 98 LYS A CA 1
ATOM 791 C C . LYS A 1 98 ? 4.158 -1.612 -12.423 1.00 92.75 98 LYS A C 1
ATOM 793 O O . LYS A 1 98 ? 3.440 -0.646 -12.625 1.00 92.75 98 LYS A O 1
ATOM 798 N N . GLY A 1 99 ? 4.378 -2.114 -11.215 1.00 94.06 99 GLY A N 1
ATOM 799 C CA . GLY A 1 99 ? 3.785 -1.596 -9.986 1.00 94.06 99 GLY A CA 1
ATOM 800 C C . GLY A 1 99 ? 4.142 -2.488 -8.805 1.00 94.06 99 GLY A C 1
ATOM 801 O O . GLY A 1 99 ? 5.089 -3.278 -8.897 1.00 94.06 99 GLY A O 1
ATOM 802 N N . TYR A 1 100 ? 3.374 -2.388 -7.722 1.00 96.62 100 TYR A N 1
ATOM 803 C CA . TYR A 1 100 ? 3.554 -3.196 -6.517 1.00 96.62 100 TYR A CA 1
ATOM 804 C C . TYR A 1 100 ? 2.291 -3.978 -6.206 1.00 96.62 100 TYR A C 1
ATOM 806 O O . TYR A 1 100 ? 1.199 -3.425 -6.216 1.00 96.62 100 TYR A O 1
ATOM 814 N N . ARG A 1 101 ? 2.440 -5.255 -5.870 1.00 97.56 101 ARG A N 1
ATOM 815 C CA . ARG A 1 101 ? 1.375 -6.003 -5.210 1.00 97.56 101 ARG A CA 1
ATOM 816 C C . ARG A 1 101 ? 1.590 -5.905 -3.711 1.00 97.56 101 ARG A C 1
ATOM 818 O O . ARG A 1 101 ? 2.717 -6.050 -3.236 1.00 97.56 101 ARG A O 1
ATOM 825 N N . ILE A 1 102 ? 0.508 -5.630 -2.999 1.00 97.50 102 ILE A N 1
ATOM 826 C CA . ILE A 1 102 ? 0.498 -5.484 -1.547 1.00 97.50 102 ILE A CA 1
ATOM 827 C C . ILE A 1 102 ? -0.379 -6.606 -1.004 1.00 97.50 102 ILE A C 1
ATOM 829 O O . ILE A 1 102 ? -1.561 -6.671 -1.331 1.00 97.50 102 ILE A O 1
ATOM 833 N N . GLU A 1 103 ? 0.188 -7.501 -0.205 1.00 97.25 103 GLU A N 1
ATOM 834 C CA . GLU A 1 103 ? -0.534 -8.594 0.446 1.00 97.25 103 GLU A CA 1
ATOM 835 C C . GLU A 1 103 ? -0.600 -8.324 1.945 1.00 97.25 103 GLU A C 1
ATOM 837 O O . GLU A 1 103 ? 0.417 -8.311 2.628 1.00 97.25 103 GLU A O 1
ATOM 842 N N . ILE A 1 104 ? -1.799 -8.081 2.463 1.00 96.25 104 ILE A N 1
ATOM 843 C CA . ILE A 1 104 ? -2.046 -7.778 3.871 1.00 96.25 104 ILE A CA 1
ATOM 844 C C . ILE A 1 104 ? -2.566 -9.041 4.545 1.00 96.25 104 ILE A C 1
ATOM 846 O O . ILE A 1 104 ? -3.448 -9.720 4.012 1.00 96.25 104 ILE A O 1
ATOM 850 N N . TYR A 1 105 ? -2.033 -9.331 5.729 1.00 96.12 105 TYR A N 1
ATOM 851 C CA . TYR A 1 105 ? -2.371 -10.492 6.542 1.00 96.12 105 TYR A CA 1
ATOM 852 C C . TYR A 1 105 ? -2.921 -10.026 7.897 1.00 96.12 105 TYR A C 1
ATOM 854 O O . TYR A 1 105 ? -2.168 -9.935 8.874 1.00 96.12 105 TYR A O 1
ATOM 862 N N . PRO A 1 106 ? -4.233 -9.735 7.996 1.00 93.75 106 PRO A N 1
ATOM 863 C CA . PRO A 1 106 ? -4.832 -9.157 9.193 1.00 93.75 106 PRO A CA 1
ATOM 864 C C . PRO A 1 106 ? -4.663 -10.019 10.448 1.00 93.75 106 PRO A C 1
ATOM 866 O O . PRO A 1 106 ? -4.491 -9.480 11.538 1.00 93.75 106 PRO A O 1
ATOM 869 N N . GLU A 1 107 ? -4.678 -11.349 10.304 1.00 92.94 107 G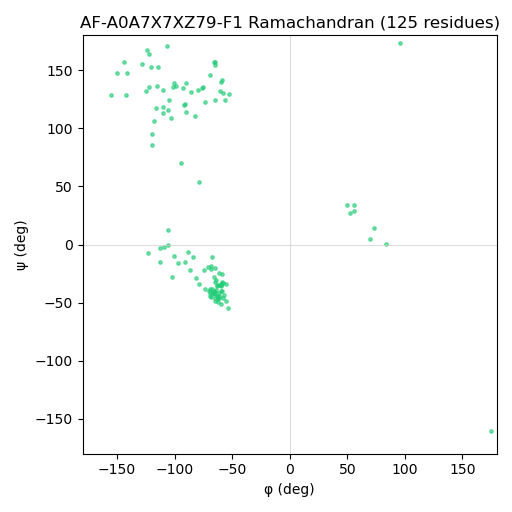LU A N 1
ATOM 870 C CA . GLU A 1 107 ? -4.485 -12.290 11.420 1.00 92.94 107 GLU A CA 1
ATOM 871 C C . GLU A 1 107 ? -3.092 -12.180 12.055 1.00 92.94 107 GLU A C 1
ATOM 873 O O . GLU A 1 107 ? -2.942 -12.397 13.258 1.00 92.94 107 GLU A O 1
ATOM 878 N N . ASN A 1 108 ? -2.089 -11.810 11.254 1.00 92.31 108 ASN A N 1
ATOM 879 C CA . ASN A 1 108 ? -0.698 -11.688 11.682 1.00 92.31 108 ASN A CA 1
ATOM 880 C C . ASN A 1 108 ? -0.289 -10.236 11.956 1.00 92.31 108 ASN A C 1
ATOM 882 O O . ASN A 1 108 ? 0.786 -10.014 12.506 1.00 92.31 108 ASN A O 1
ATOM 886 N N . MET A 1 109 ? -1.131 -9.261 11.590 1.00 91.75 109 MET A N 1
ATOM 887 C CA . MET A 1 109 ? -0.805 -7.829 11.601 1.00 91.75 109 MET A CA 1
ATOM 888 C C . MET A 1 109 ? 0.449 -7.493 10.775 1.00 91.75 109 MET A C 1
ATOM 890 O O . MET A 1 109 ? 1.204 -6.590 11.129 1.00 91.75 109 MET A O 1
ATOM 894 N N . THR A 1 110 ? 0.670 -8.221 9.679 1.00 93.81 110 THR A N 1
ATOM 895 C CA . THR A 1 110 ? 1.814 -8.042 8.773 1.00 93.81 110 THR A CA 1
ATOM 896 C C . THR A 1 110 ? 1.347 -7.806 7.344 1.00 93.81 110 THR A C 1
ATOM 898 O O . THR A 1 110 ? 0.182 -8.037 7.000 1.00 93.81 110 THR A O 1
ATOM 901 N N . CYS A 1 111 ? 2.266 -7.376 6.487 1.00 96.44 111 CYS A N 1
ATOM 902 C CA . CYS A 1 111 ? 2.055 -7.355 5.049 1.00 96.44 111 CYS A CA 1
ATOM 903 C C . CYS A 1 111 ? 3.342 -7.699 4.304 1.00 96.44 111 CYS A C 1
ATOM 905 O O . CYS A 1 111 ? 4.423 -7.474 4.832 1.00 96.44 111 CYS A O 1
ATOM 907 N N . ASP A 1 112 ? 3.206 -8.164 3.069 1.00 97.19 112 ASP A N 1
ATOM 908 C CA . ASP A 1 112 ? 4.310 -8.312 2.128 1.00 97.19 112 ASP A CA 1
ATOM 909 C C . ASP A 1 112 ? 4.085 -7.372 0.942 1.00 97.19 112 ASP A C 1
ATOM 911 O O . ASP A 1 112 ? 2.973 -7.274 0.407 1.00 97.19 112 ASP A O 1
ATOM 915 N N . VAL A 1 113 ? 5.142 -6.688 0.502 1.00 97.06 113 VAL A N 1
ATOM 916 C CA . VAL A 1 113 ? 5.092 -5.846 -0.698 1.00 97.06 113 VAL A CA 1
ATOM 917 C C . VAL A 1 113 ? 6.180 -6.262 -1.664 1.00 97.06 113 VAL A C 1
ATOM 919 O O . VAL A 1 113 ? 7.351 -6.399 -1.309 1.00 97.06 113 VAL A O 1
ATOM 922 N N . PHE A 1 114 ? 5.821 -6.425 -2.931 1.00 95.62 114 PHE A N 1
ATOM 923 C CA . PHE A 1 114 ? 6.794 -6.793 -3.951 1.00 95.62 114 PHE A CA 1
ATOM 924 C C . PHE A 1 114 ? 6.405 -6.239 -5.321 1.00 95.62 114 PHE A C 1
ATOM 926 O O . PHE A 1 114 ? 5.223 -6.080 -5.638 1.00 95.62 114 PHE A O 1
ATOM 933 N N . PRO A 1 115 ? 7.408 -5.898 -6.144 1.00 96.25 115 PRO A N 1
ATOM 934 C CA . PRO A 1 115 ? 7.159 -5.405 -7.483 1.00 96.25 115 PRO A CA 1
ATOM 935 C C . PRO A 1 115 ? 6.601 -6.516 -8.381 1.00 96.25 115 PRO A C 1
ATOM 937 O O . PRO A 1 115 ? 6.979 -7.682 -8.252 1.00 96.25 115 PRO A O 1
ATOM 940 N N . VAL A 1 116 ? 5.726 -6.144 -9.311 1.00 96.38 116 VAL A N 1
ATOM 941 C CA . VAL A 1 116 ? 5.069 -7.071 -10.248 1.00 96.38 116 VAL A CA 1
ATOM 942 C C . VAL A 1 116 ? 5.373 -6.729 -11.696 1.00 96.38 116 VAL A C 1
ATOM 944 O O . VAL A 1 116 ? 5.636 -5.573 -12.015 1.00 96.38 116 VAL A O 1
ATOM 947 N N . GLU A 1 117 ? 5.336 -7.727 -12.579 1.00 94.81 117 GLU A N 1
ATOM 948 C CA . GLU A 1 117 ? 5.584 -7.545 -14.018 1.00 94.81 117 GLU A CA 1
ATOM 949 C C . GLU A 1 117 ? 4.312 -7.253 -14.835 1.00 94.81 117 GLU A C 1
ATOM 951 O O . GLU A 1 117 ? 4.407 -6.765 -15.964 1.00 94.81 117 GLU A O 1
ATOM 956 N N . ASP A 1 118 ? 3.129 -7.501 -14.264 1.00 94.00 118 ASP A N 1
ATOM 957 C CA . ASP A 1 118 ? 1.831 -7.140 -14.839 1.00 94.00 118 ASP A CA 1
ATOM 958 C C . ASP A 1 118 ? 1.196 -6.010 -14.020 1.00 94.00 118 ASP A C 1
ATOM 960 O O . ASP A 1 118 ? 1.157 -6.059 -12.791 1.00 94.00 118 ASP A O 1
ATOM 964 N N . ILE A 1 119 ? 0.692 -4.980 -14.701 1.00 92.69 119 ILE A N 1
ATOM 965 C CA . ILE A 1 119 ? -0.009 -3.863 -14.056 1.00 92.69 119 ILE A CA 1
ATOM 966 C C . ILE A 1 119 ? -1.318 -4.320 -13.404 1.00 92.69 119 ILE A C 1
ATOM 968 O O . ILE A 1 119 ? -1.743 -3.742 -12.411 1.00 92.69 119 ILE A O 1
ATOM 972 N N . LEU A 1 120 ? -1.945 -5.378 -13.926 1.00 93.62 120 LEU A N 1
ATOM 973 C CA . LEU A 1 120 ? -3.174 -5.932 -13.359 1.00 93.62 120 LEU A CA 1
ATOM 974 C C . LEU A 1 120 ? -2.947 -6.590 -11.992 1.00 93.62 120 LEU A C 1
ATOM 976 O O . LEU A 1 120 ? -3.892 -6.716 -11.219 1.00 93.62 120 LEU A O 1
ATOM 980 N N . ASP A 1 121 ? -1.703 -6.962 -11.685 1.00 95.19 121 ASP A N 1
ATOM 981 C CA . ASP A 1 121 ? -1.320 -7.521 -10.390 1.00 95.19 121 ASP A CA 1
ATOM 982 C C . ASP A 1 121 ? -0.939 -6.436 -9.367 1.00 95.19 121 ASP A C 1
ATOM 984 O O . ASP A 1 121 ? -0.706 -6.761 -8.201 1.00 95.19 121 ASP A O 1
ATOM 988 N N . ALA A 1 122 ? -0.870 -5.158 -9.767 1.00 96.00 122 ALA A N 1
ATOM 989 C CA . ALA A 1 122 ? -0.461 -4.035 -8.917 1.00 96.00 122 ALA A CA 1
ATOM 990 C C . ALA A 1 122 ? -1.595 -3.560 -7.986 1.00 96.00 122 ALA A C 1
ATOM 992 O O . ALA A 1 122 ? -1.989 -2.392 -7.970 1.00 96.00 122 ALA A O 1
ATOM 993 N N . VAL A 1 123 ? -2.146 -4.499 -7.223 1.00 96.75 123 VAL A N 1
ATOM 994 C CA . VAL A 1 123 ? -3.349 -4.325 -6.405 1.00 96.75 123 VAL A CA 1
ATOM 995 C C . VAL A 1 123 ? -3.087 -4.624 -4.933 1.00 96.75 123 VAL A C 1
ATOM 997 O O . VAL A 1 123 ? -2.091 -5.251 -4.554 1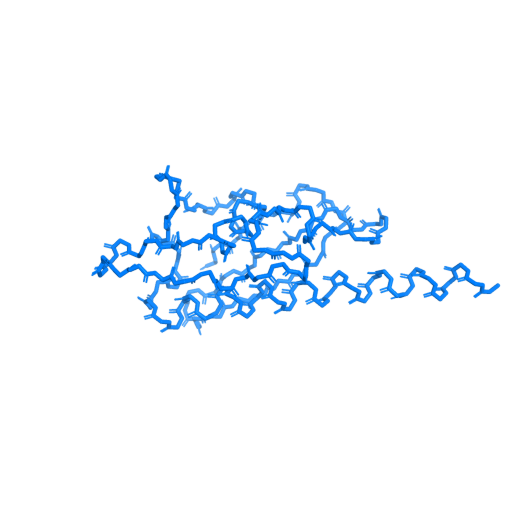.00 96.75 123 VAL A O 1
ATOM 1000 N N . ILE A 1 124 ? -4.020 -4.180 -4.098 1.00 96.25 124 ILE A N 1
ATOM 1001 C CA . ILE A 1 124 ? -4.061 -4.450 -2.664 1.00 96.25 124 ILE A CA 1
ATOM 1002 C C . ILE A 1 124 ? -4.899 -5.705 -2.428 1.00 96.25 124 ILE A C 1
ATOM 1004 O O . ILE A 1 124 ? -6.085 -5.726 -2.745 1.00 96.25 124 ILE A O 1
ATOM 1008 N N . ASN A 1 125 ? -4.301 -6.729 -1.828 1.00 95.88 125 ASN A N 1
ATOM 1009 C CA . ASN A 1 125 ? -4.974 -7.956 -1.423 1.00 95.88 125 ASN A CA 1
ATOM 1010 C C . ASN A 1 125 ? -5.049 -8.016 0.101 1.00 95.88 125 ASN A C 1
ATOM 1012 O O . ASN A 1 125 ? -4.020 -8.045 0.770 1.00 95.88 125 ASN A O 1
ATOM 1016 N N . ILE A 1 126 ? -6.261 -8.044 0.649 1.00 93.75 126 ILE A N 1
ATOM 1017 C CA . ILE A 1 126 ? -6.512 -8.248 2.079 1.00 93.75 126 ILE A CA 1
ATOM 1018 C C . ILE A 1 126 ? -6.972 -9.696 2.245 1.00 93.75 126 ILE A C 1
ATOM 1020 O O . ILE A 1 126 ? -8.069 -10.038 1.791 1.00 93.75 126 ILE A O 1
ATOM 1024 N N . ASN A 1 127 ? -6.112 -10.530 2.834 1.00 90.50 127 ASN A N 1
ATOM 1025 C CA . ASN A 1 127 ? -6.326 -11.976 2.961 1.00 90.50 127 ASN A CA 1
ATOM 1026 C C . ASN A 1 127 ? -7.106 -12.373 4.218 1.00 90.50 127 ASN A C 1
ATOM 1028 O O . ASN A 1 127 ? -7.048 -11.635 5.228 1.00 90.50 127 ASN A O 1
#

pLDDT: mean 87.41, std 9.41, range [51.78, 97.56]